Protein AF-A0A4Q6BEZ8-F1 (afdb_monomer)

Secondary structure (DSSP, 8-state):
-----HHHHHHHHHHHHHHHHHHHHHHHHHHHHTSTT-STTS-HHHHHHHHHHHHHHHT-

Radius of gyration: 19.57 Å; Cα contacts (8 Å, |Δi|>4): 15; chains: 1; bounding box: 42×24×53 Å

pLDDT: mean 79.4, std 11.41, range [51.53, 94.5]

Sequence (60 aa):
MLRISPTAASLTAQRYMGLTQRATEKSMKDLASGTRFSSPGSDPAGAAIAEQIEGQVRSQ

Structure (mmCIF, N/CA/C/O backbone):
data_AF-A0A4Q6BEZ8-F1
#
_entry.id   AF-A0A4Q6BEZ8-F1
#
loop_
_atom_site.group_PDB
_atom_site.id
_atom_site.type_symbol
_atom_site.label_atom_id
_atom_site.label_alt_id
_atom_site.label_comp_id
_atom_site.label_asym_id
_atom_site.label_entity_id
_atom_site.label_seq_id
_atom_site.pdbx_PDB_ins_code
_atom_site.Cartn_x
_atom_site.Cartn_y
_atom_site.Cartn_z
_atom_site.occupancy
_atom_site.B_iso_or_equiv
_atom_site.auth_seq_id
_atom_site.auth_comp_id
_atom_site.auth_asym_id
_atom_site.auth_atom_id
_atom_site.pdbx_PDB_model_num
ATOM 1 N N . MET A 1 1 ? 21.189 -17.597 -29.019 1.00 51.53 1 MET A N 1
ATOM 2 C CA . MET A 1 1 ? 21.391 -16.634 -27.914 1.00 51.53 1 MET A CA 1
ATOM 3 C C . MET A 1 1 ? 20.288 -15.590 -28.017 1.00 51.53 1 MET A C 1
ATOM 5 O O . MET A 1 1 ? 20.222 -14.903 -29.029 1.00 51.53 1 MET A O 1
ATOM 9 N N . LEU A 1 2 ? 19.349 -15.558 -27.068 1.00 59.62 2 LEU A N 1
ATOM 10 C CA . LEU A 1 2 ? 18.203 -14.648 -27.121 1.00 59.62 2 LEU A CA 1
ATOM 11 C C . LEU A 1 2 ? 18.710 -13.212 -26.900 1.00 59.62 2 LEU A C 1
ATOM 13 O O . LEU A 1 2 ? 19.064 -12.844 -25.783 1.00 59.62 2 LEU A O 1
ATOM 17 N N . ARG A 1 3 ? 18.806 -12.416 -27.971 1.00 55.66 3 ARG A N 1
ATOM 18 C CA . ARG A 1 3 ? 19.211 -11.003 -27.914 1.00 55.66 3 ARG A CA 1
ATOM 19 C C . ARG A 1 3 ? 18.011 -10.173 -27.450 1.00 55.66 3 ARG A C 1
ATOM 21 O O . ARG A 1 3 ? 17.430 -9.424 -28.227 1.00 55.66 3 ARG A O 1
ATOM 28 N N . ILE A 1 4 ? 17.609 -10.341 -26.192 1.00 60.53 4 ILE A N 1
ATOM 29 C CA . ILE A 1 4 ? 16.750 -9.351 -25.539 1.00 60.53 4 ILE A CA 1
ATOM 30 C C . ILE A 1 4 ? 17.591 -8.078 -25.467 1.00 60.53 4 ILE A C 1
ATOM 32 O O . ILE A 1 4 ? 18.692 -8.083 -24.916 1.00 60.53 4 ILE A O 1
ATOM 36 N N . SER A 1 5 ? 17.124 -7.008 -26.101 1.00 64.81 5 SER A N 1
ATOM 37 C CA . SER A 1 5 ? 17.801 -5.718 -26.073 1.00 64.81 5 SER A CA 1
ATOM 38 C C . SER A 1 5 ? 17.978 -5.276 -24.610 1.00 64.81 5 SER A C 1
ATOM 40 O O . SER A 1 5 ? 16.998 -5.262 -23.861 1.00 64.81 5 SER A O 1
ATOM 42 N N . PRO A 1 6 ? 19.193 -4.912 -24.161 1.00 66.62 6 PRO A N 1
ATOM 43 C CA . PRO A 1 6 ? 19.440 -4.514 -22.769 1.00 66.62 6 PRO A CA 1
ATOM 44 C C . PRO A 1 6 ? 18.557 -3.330 -22.333 1.00 66.62 6 PRO A C 1
ATOM 46 O O . PRO A 1 6 ? 18.166 -3.229 -21.172 1.00 66.62 6 PRO A O 1
ATOM 49 N N . THR A 1 7 ? 18.141 -2.491 -23.284 1.00 73.50 7 THR A N 1
ATOM 50 C CA . THR A 1 7 ? 17.143 -1.429 -23.108 1.00 73.50 7 THR A CA 1
ATOM 51 C C . THR A 1 7 ? 15.738 -1.943 -22.787 1.00 73.50 7 THR A C 1
ATOM 53 O O . THR A 1 7 ? 15.055 -1.334 -21.970 1.00 73.50 7 THR A O 1
ATOM 56 N N . ALA A 1 8 ? 15.297 -3.068 -23.357 1.00 77.56 8 ALA A N 1
ATOM 57 C CA . ALA A 1 8 ? 13.994 -3.659 -23.041 1.00 77.56 8 ALA A CA 1
ATOM 58 C C . ALA A 1 8 ? 13.971 -4.271 -21.629 1.00 77.56 8 ALA A C 1
ATOM 60 O O . ALA A 1 8 ? 12.986 -4.113 -20.902 1.00 77.56 8 ALA A O 1
ATOM 61 N N . ALA A 1 9 ? 15.073 -4.902 -21.210 1.00 82.44 9 AL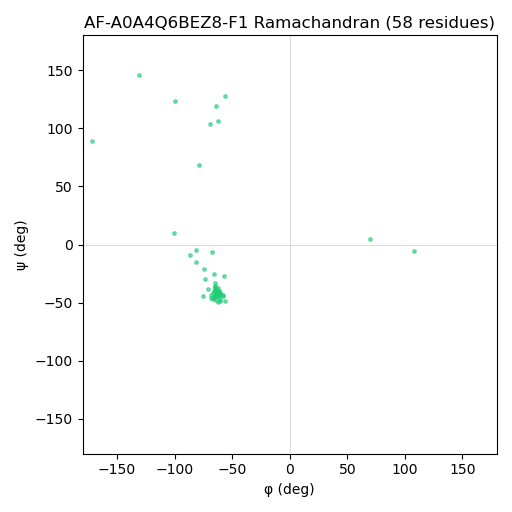A A N 1
ATOM 62 C CA . ALA A 1 9 ? 15.243 -5.388 -19.841 1.00 82.44 9 ALA A CA 1
ATOM 63 C C . ALA A 1 9 ? 15.291 -4.225 -18.833 1.00 82.44 9 ALA A C 1
ATOM 65 O O . ALA A 1 9 ? 14.590 -4.260 -17.824 1.00 82.44 9 ALA A O 1
ATOM 66 N N . SER A 1 10 ? 16.036 -3.156 -19.142 1.00 84.25 10 SER A N 1
ATOM 67 C CA . SER A 1 10 ? 16.115 -1.949 -18.308 1.00 84.25 10 SER A CA 1
ATOM 68 C C . SER A 1 10 ? 14.766 -1.230 -18.181 1.00 84.25 10 SER A C 1
ATOM 70 O O . SER A 1 10 ? 14.348 -0.907 -17.073 1.00 84.25 10 SER A O 1
ATOM 72 N N . LEU A 1 11 ? 14.024 -1.058 -19.280 1.00 88.50 11 LEU A N 1
ATOM 73 C CA . LEU A 1 11 ? 12.698 -0.428 -19.259 1.00 88.50 11 LEU A CA 1
ATOM 74 C C . LEU A 1 11 ? 11.677 -1.250 -18.460 1.00 88.50 11 LEU A C 1
ATOM 76 O O . LEU A 1 11 ? 10.791 -0.708 -17.798 1.00 88.50 11 LEU A O 1
ATOM 80 N N . THR A 1 12 ? 11.785 -2.574 -18.526 1.00 88.19 12 THR A N 1
ATOM 81 C CA . THR A 1 12 ? 10.957 -3.481 -17.729 1.00 88.19 12 THR A CA 1
ATOM 82 C C . THR A 1 12 ? 11.321 -3.377 -16.250 1.00 88.19 12 THR A C 1
ATOM 84 O O . THR A 1 12 ? 10.433 -3.187 -15.422 1.00 88.19 12 THR A O 1
ATOM 87 N N . ALA A 1 13 ? 12.614 -3.390 -15.918 1.00 87.12 13 ALA A N 1
ATOM 88 C CA . ALA A 1 13 ? 13.097 -3.192 -14.555 1.00 87.12 13 ALA A CA 1
ATOM 89 C C . ALA A 1 13 ? 12.642 -1.845 -13.971 1.00 87.12 13 ALA A C 1
ATOM 91 O O . ALA A 1 13 ? 12.147 -1.815 -12.851 1.00 87.12 13 ALA A O 1
ATOM 92 N N . GLN A 1 14 ? 12.709 -0.753 -14.738 1.00 92.50 14 GLN A N 1
ATOM 93 C CA . GLN A 1 14 ? 12.216 0.563 -14.317 1.00 92.50 14 GLN A CA 1
ATOM 94 C C . GLN A 1 14 ? 10.708 0.562 -14.040 1.00 92.50 14 GLN A C 1
ATOM 96 O O . GLN A 1 14 ? 10.265 1.138 -13.048 1.00 92.50 14 GLN A O 1
ATOM 101 N N . ARG A 1 15 ? 9.908 -0.116 -14.877 1.00 92.25 15 ARG A N 1
ATOM 102 C CA . ARG A 1 15 ? 8.464 -0.268 -14.641 1.00 92.25 15 ARG A CA 1
ATOM 103 C C . ARG A 1 15 ? 8.178 -1.024 -13.349 1.00 92.25 15 ARG A C 1
ATOM 105 O O . ARG A 1 15 ? 7.397 -0.539 -12.535 1.00 92.25 15 ARG A O 1
ATOM 112 N N . TYR A 1 16 ? 8.827 -2.168 -13.141 1.00 93.12 16 TYR A N 1
ATOM 113 C CA . TYR A 1 16 ? 8.674 -2.928 -11.900 1.00 93.12 16 TYR A CA 1
ATOM 114 C C . TYR A 1 16 ? 9.155 -2.132 -10.687 1.00 93.12 16 TYR A C 1
ATOM 116 O O . TYR A 1 16 ? 8.442 -2.077 -9.692 1.00 93.12 16 TYR A O 1
ATOM 124 N N . MET A 1 17 ? 10.284 -1.430 -10.789 1.00 94.31 17 MET A N 1
ATOM 125 C CA . MET A 1 17 ? 10.797 -0.574 -9.719 1.00 94.31 17 MET A CA 1
ATOM 126 C C . MET A 1 17 ? 9.810 0.546 -9.368 1.00 94.31 17 MET A C 1
ATOM 128 O O . MET A 1 17 ? 9.559 0.782 -8.192 1.00 94.31 17 MET A O 1
ATOM 132 N N . GLY A 1 18 ? 9.180 1.182 -10.361 1.00 94.50 18 GLY A N 1
ATOM 133 C CA . GLY A 1 18 ? 8.141 2.190 -10.132 1.00 94.50 18 GLY A CA 1
ATOM 134 C C . GLY A 1 18 ? 6.878 1.628 -9.470 1.00 94.50 18 GLY A C 1
ATOM 135 O O . GLY A 1 18 ? 6.292 2.279 -8.606 1.00 94.50 18 GLY A O 1
ATOM 136 N N . LEU A 1 19 ? 6.466 0.407 -9.827 1.00 94.38 19 LEU A N 1
ATOM 137 C CA . LEU A 1 19 ? 5.351 -0.279 -9.164 1.00 94.38 19 LEU A CA 1
ATOM 138 C C . LEU A 1 19 ? 5.693 -0.628 -7.711 1.00 94.38 19 LEU A C 1
ATOM 140 O O . LEU A 1 19 ? 4.901 -0.349 -6.811 1.00 94.38 19 LEU A O 1
ATOM 144 N N . THR A 1 20 ? 6.880 -1.188 -7.474 1.00 93.69 20 THR A N 1
ATOM 145 C CA . THR A 1 20 ? 7.368 -1.519 -6.132 1.00 93.69 20 THR A CA 1
ATOM 146 C C . THR A 1 20 ? 7.494 -0.270 -5.267 1.00 93.69 20 THR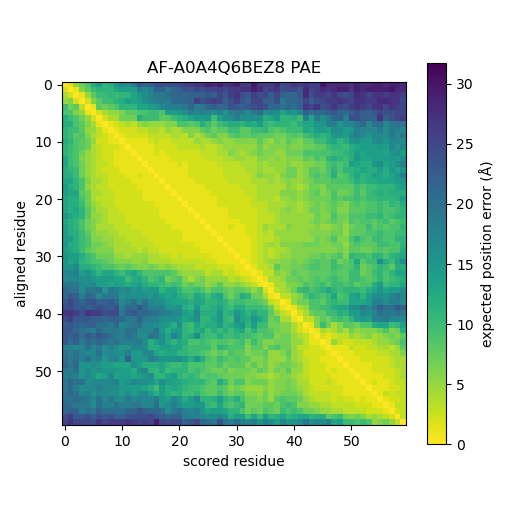 A C 1
ATOM 148 O O . THR A 1 20 ? 7.037 -0.287 -4.131 1.00 93.69 20 THR A O 1
ATOM 151 N N . GLN A 1 21 ? 8.026 0.832 -5.801 1.00 94.38 21 GLN A N 1
ATOM 152 C CA . GLN A 1 21 ? 8.148 2.103 -5.083 1.00 94.38 21 GLN A CA 1
ATOM 153 C C . GLN A 1 21 ? 6.782 2.588 -4.572 1.00 94.38 21 GLN A C 1
ATOM 155 O O . GLN A 1 21 ? 6.634 2.856 -3.382 1.00 94.38 21 GLN A O 1
ATOM 160 N N . ARG A 1 22 ? 5.760 2.593 -5.439 1.00 90.81 22 ARG A N 1
ATOM 161 C CA . ARG A 1 22 ? 4.383 2.977 -5.076 1.00 90.81 22 ARG A CA 1
ATOM 162 C C . ARG A 1 22 ? 3.763 2.043 -4.034 1.00 90.81 22 ARG A C 1
ATOM 164 O O . ARG A 1 22 ? 3.076 2.499 -3.123 1.00 90.81 22 ARG A O 1
ATOM 171 N N . ALA A 1 23 ? 3.987 0.734 -4.158 1.00 88.88 23 ALA A N 1
ATOM 172 C CA . ALA A 1 23 ? 3.485 -0.247 -3.196 1.0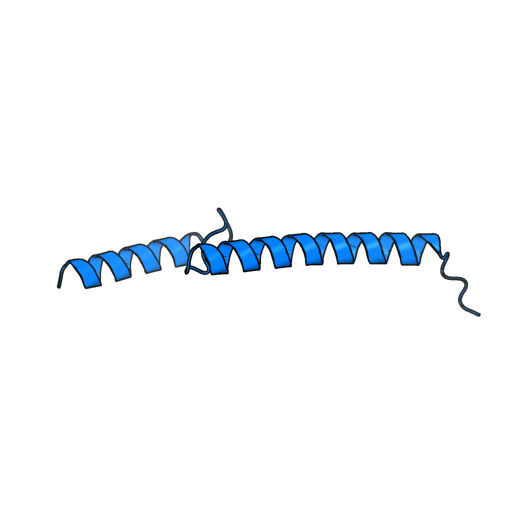0 88.88 23 ALA A CA 1
ATOM 173 C C . ALA A 1 23 ? 4.142 -0.080 -1.813 1.00 88.88 23 ALA A C 1
ATOM 175 O O . ALA A 1 23 ? 3.461 -0.156 -0.785 1.00 88.88 23 ALA A O 1
ATOM 176 N N . THR A 1 24 ? 5.445 0.201 -1.783 1.00 90.56 24 THR A N 1
ATOM 177 C CA . THR A 1 24 ? 6.194 0.489 -0.556 1.00 90.56 24 THR A CA 1
ATOM 178 C C . THR A 1 24 ? 5.718 1.789 0.083 1.00 90.56 24 THR A C 1
ATOM 180 O O . THR A 1 24 ? 5.440 1.803 1.277 1.00 90.56 24 THR A O 1
ATOM 183 N N . GLU A 1 25 ? 5.537 2.860 -0.693 1.00 90.31 25 GLU A N 1
ATOM 184 C CA . GLU A 1 25 ? 4.987 4.133 -0.203 1.00 90.31 25 GLU A CA 1
ATOM 185 C C . GLU A 1 25 ? 3.598 3.955 0.418 1.00 90.31 25 GLU A C 1
ATOM 187 O O . GLU A 1 25 ? 3.343 4.455 1.514 1.00 90.31 25 GLU A O 1
ATOM 192 N N . LYS A 1 26 ? 2.714 3.184 -0.232 1.00 85.75 26 LYS A N 1
ATOM 193 C CA . LYS A 1 26 ? 1.404 2.848 0.339 1.00 85.75 26 LYS A CA 1
ATOM 194 C C . LYS A 1 26 ? 1.543 2.079 1.651 1.00 85.75 26 LYS A C 1
ATOM 196 O O . LYS A 1 26 ? 0.884 2.432 2.622 1.00 85.75 26 LYS A O 1
ATOM 201 N N . SER A 1 27 ? 2.403 1.063 1.690 1.00 86.12 27 SER A N 1
ATOM 202 C CA . SER A 1 27 ? 2.619 0.251 2.895 1.00 86.12 27 SER A CA 1
ATOM 203 C C . SER A 1 27 ? 3.149 1.095 4.055 1.00 86.12 27 SER A C 1
ATOM 205 O O . SER A 1 27 ? 2.684 0.954 5.182 1.00 86.12 27 SER A O 1
ATOM 207 N N . MET A 1 28 ? 4.067 2.022 3.772 1.00 89.06 28 MET A N 1
ATOM 208 C CA . MET A 1 28 ? 4.583 2.981 4.750 1.00 89.06 28 MET A CA 1
ATOM 209 C C . MET A 1 28 ? 3.489 3.926 5.254 1.00 89.06 28 MET A C 1
ATOM 211 O O . MET A 1 28 ? 3.424 4.202 6.449 1.00 89.06 28 MET A O 1
ATOM 215 N N . LYS A 1 29 ? 2.604 4.395 4.367 1.00 84.62 29 LYS A N 1
ATOM 216 C CA . LYS A 1 29 ? 1.469 5.248 4.738 1.00 84.62 29 LYS A CA 1
ATOM 217 C C . LYS A 1 29 ? 0.454 4.505 5.611 1.00 84.62 29 LYS A C 1
ATOM 219 O O . LYS A 1 29 ? 0.026 5.032 6.634 1.00 84.62 29 LYS A O 1
ATOM 224 N N . ASP A 1 30 ? 0.107 3.278 5.231 1.00 82.75 30 ASP A N 1
ATOM 225 C CA . ASP A 1 30 ? -0.806 2.426 5.992 1.00 82.75 30 ASP A CA 1
ATOM 226 C C . ASP A 1 30 ? -0.221 2.138 7.389 1.00 82.75 30 ASP A C 1
ATOM 228 O O . ASP A 1 30 ? -0.911 2.327 8.391 1.00 82.75 30 ASP A O 1
ATOM 232 N N . LEU A 1 31 ? 1.078 1.811 7.473 1.00 84.56 31 LEU A N 1
ATOM 233 C CA . LEU A 1 31 ? 1.794 1.610 8.739 1.00 84.56 31 LEU A CA 1
ATOM 234 C C . LEU A 1 31 ? 1.795 2.869 9.618 1.00 84.56 31 LEU A C 1
ATOM 236 O O . LEU A 1 31 ? 1.466 2.785 10.797 1.00 84.56 31 LEU A O 1
ATOM 240 N N . ALA A 1 32 ? 2.128 4.031 9.051 1.00 84.94 32 ALA A N 1
ATOM 241 C CA . ALA A 1 32 ? 2.154 5.297 9.784 1.00 84.94 32 ALA A CA 1
ATOM 242 C C . ALA A 1 32 ? 0.761 5.723 10.275 1.00 84.94 32 ALA A C 1
ATOM 244 O O . ALA A 1 32 ? 0.641 6.333 11.333 1.00 84.94 32 ALA A O 1
ATOM 245 N N . SER A 1 33 ? -0.291 5.396 9.520 1.00 81.12 33 SER A N 1
ATOM 246 C CA . SER A 1 33 ? -1.675 5.704 9.895 1.00 81.12 33 SER A CA 1
ATOM 247 C C . SER A 1 33 ? -2.285 4.709 10.888 1.00 81.12 33 SER A C 1
ATOM 249 O O . SER A 1 33 ? -3.346 4.983 11.440 1.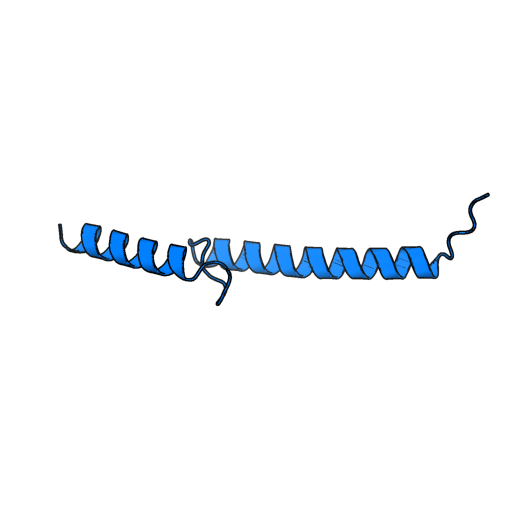00 81.12 33 SER A O 1
ATOM 251 N N . GLY A 1 34 ? -1.670 3.535 11.073 1.00 80.38 34 GLY A N 1
ATOM 252 C CA . GLY A 1 34 ? -2.239 2.437 11.857 1.00 80.38 34 GLY A CA 1
ATOM 253 C C . GLY A 1 34 ? -3.452 1.754 11.209 1.00 80.38 34 GLY A C 1
ATOM 254 O O . GLY A 1 34 ? -4.046 0.866 11.816 1.00 80.38 34 GLY A O 1
ATOM 255 N N . THR A 1 35 ? -3.823 2.124 9.978 1.00 76.25 35 THR A N 1
ATOM 256 C CA . THR A 1 35 ? -4.977 1.566 9.260 1.00 76.25 35 THR A CA 1
ATOM 257 C C . THR A 1 35 ? -4.589 1.144 7.845 1.00 76.25 35 THR A C 1
ATOM 259 O O . THR A 1 35 ? -3.768 1.769 7.179 1.00 76.25 35 THR A O 1
ATOM 262 N N . ARG A 1 36 ? -5.204 0.071 7.337 1.00 72.69 36 ARG A N 1
ATOM 263 C 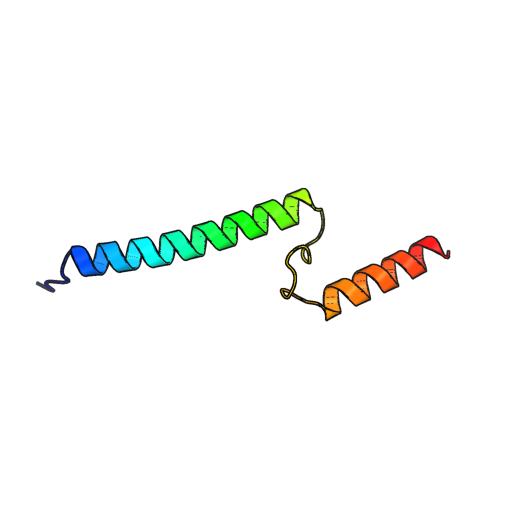CA . ARG A 1 36 ? -4.944 -0.431 5.969 1.00 72.69 36 ARG A CA 1
ATOM 264 C C . ARG A 1 36 ? -5.712 0.340 4.886 1.00 72.69 36 ARG A C 1
ATOM 266 O O . ARG A 1 36 ? -5.539 0.087 3.694 1.00 72.69 36 ARG A O 1
ATOM 273 N N . PHE A 1 37 ? -6.563 1.276 5.303 1.00 68.12 37 PHE A N 1
ATOM 274 C CA . PHE A 1 37 ? -7.516 1.996 4.459 1.00 68.12 37 PHE A CA 1
ATOM 275 C C . PHE A 1 37 ? -7.030 3.400 4.072 1.00 68.12 37 PHE A C 1
ATOM 277 O O . PHE A 1 37 ? -7.788 4.182 3.509 1.00 68.12 37 PHE A O 1
ATOM 284 N N . SER A 1 38 ? -5.763 3.739 4.342 1.00 67.00 38 SER A N 1
ATOM 285 C CA . SER A 1 38 ? -5.260 5.121 4.277 1.00 67.00 38 SER A CA 1
ATOM 286 C C . SER A 1 38 ? -5.199 5.734 2.865 1.00 67.00 38 SER A C 1
ATOM 288 O O . SER A 1 38 ? -4.865 6.916 2.703 1.00 67.00 38 SER A O 1
ATOM 290 N N . SER A 1 39 ? -5.477 4.957 1.813 1.00 67.69 39 SER A N 1
ATOM 291 C CA . SER A 1 39 ? -5.453 5.435 0.430 1.00 67.69 39 SER A CA 1
ATOM 292 C C . SER A 1 39 ? -6.877 5.742 -0.061 1.00 67.69 39 SER A C 1
ATOM 294 O O . SER A 1 39 ? -7.725 4.846 -0.035 1.00 67.69 39 SER A O 1
ATOM 296 N N . PRO A 1 40 ? -7.164 6.978 -0.522 1.00 52.12 40 PRO A N 1
ATOM 297 C CA . PRO A 1 40 ? -8.477 7.334 -1.050 1.00 52.12 40 PRO A CA 1
ATOM 298 C C . PRO A 1 40 ? -8.767 6.485 -2.296 1.00 52.12 40 PRO A C 1
ATOM 300 O O . PRO A 1 40 ? -8.148 6.665 -3.341 1.00 52.12 40 PRO A O 1
ATOM 303 N N . GLY A 1 41 ? -9.666 5.509 -2.149 1.00 64.06 41 GLY A N 1
ATOM 304 C CA . GLY A 1 41 ? -10.058 4.566 -3.200 1.00 64.06 41 GLY A CA 1
ATOM 305 C C . GLY A 1 41 ? -9.552 3.129 -3.033 1.00 64.06 41 GLY A C 1
ATOM 306 O O . GLY A 1 41 ? -9.964 2.282 -3.819 1.00 64.06 41 GLY A O 1
ATOM 307 N N . SER A 1 42 ? -8.708 2.813 -2.036 1.00 66.00 42 SER A N 1
ATOM 308 C CA . SER A 1 42 ? -8.249 1.422 -1.857 1.00 66.00 42 SER A CA 1
ATOM 309 C C . SER A 1 42 ? -9.319 0.489 -1.291 1.00 66.00 42 SER A C 1
ATOM 311 O O . SER A 1 42 ? -9.275 -0.692 -1.610 1.00 66.00 42 SER A O 1
ATOM 313 N N . ASP A 1 43 ? -10.252 1.006 -0.483 1.00 67.81 43 ASP A N 1
ATOM 314 C CA . ASP A 1 43 ? -11.468 0.302 -0.048 1.00 67.81 43 ASP A CA 1
ATOM 315 C C . ASP A 1 43 ? -12.414 1.273 0.703 1.00 67.81 43 ASP A C 1
ATOM 317 O O . ASP A 1 43 ? -12.293 1.440 1.920 1.00 67.81 43 ASP A O 1
ATOM 321 N N . PRO A 1 44 ? -13.331 1.969 0.005 1.00 67.69 44 PRO A N 1
ATOM 322 C CA . PRO A 1 44 ? -14.284 2.867 0.659 1.00 67.69 44 PRO A CA 1
ATOM 323 C C . PRO A 1 44 ? -15.285 2.122 1.560 1.00 67.69 44 PRO A C 1
ATOM 325 O O . PRO A 1 44 ? -15.775 2.705 2.524 1.00 67.69 44 PRO A O 1
ATOM 328 N N . ALA A 1 45 ? -15.562 0.840 1.291 1.00 76.31 45 ALA A N 1
ATOM 329 C CA . ALA A 1 45 ? -16.464 0.036 2.113 1.00 76.31 45 ALA A CA 1
ATOM 330 C C . ALA A 1 45 ? -15.787 -0.388 3.426 1.00 76.31 45 ALA A C 1
ATOM 332 O O . ALA A 1 45 ? -16.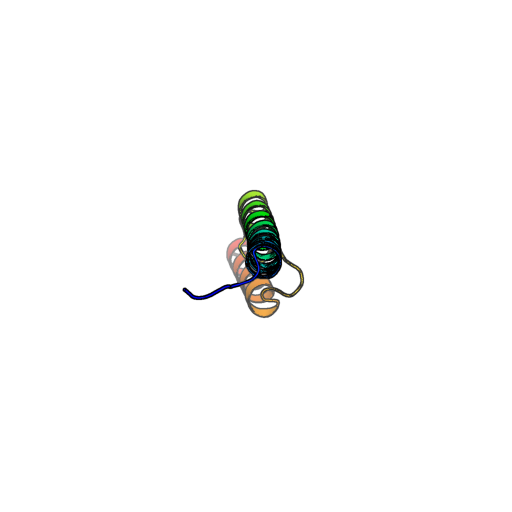371 -0.242 4.498 1.00 76.31 45 ALA A O 1
ATOM 333 N N . GLY A 1 46 ? -14.534 -0.843 3.358 1.00 72.56 46 GLY A N 1
ATOM 334 C CA . GLY A 1 46 ? -13.733 -1.203 4.528 1.00 72.56 46 GLY A CA 1
ATOM 335 C C . GLY A 1 46 ? -13.482 -0.025 5.468 1.00 72.56 46 GLY A C 1
ATOM 336 O O . GLY A 1 46 ? -13.559 -0.193 6.684 1.00 72.56 46 GLY A O 1
ATOM 337 N N . ALA A 1 47 ? -13.276 1.179 4.922 1.00 77.12 47 ALA A N 1
ATOM 338 C CA . ALA A 1 47 ? -13.176 2.400 5.722 1.00 77.12 47 ALA A CA 1
ATOM 339 C C . ALA A 1 47 ? -14.487 2.719 6.468 1.00 77.12 47 ALA A C 1
ATOM 341 O O . ALA A 1 47 ? -14.458 2.950 7.674 1.00 77.12 47 ALA A O 1
ATOM 342 N N . ALA A 1 48 ? -15.635 2.666 5.781 1.00 78.94 48 ALA A N 1
ATOM 343 C CA . ALA A 1 48 ? -16.941 2.945 6.386 1.00 78.94 48 ALA A CA 1
ATOM 344 C C . ALA A 1 48 ? -17.327 1.921 7.469 1.00 78.94 48 ALA A C 1
ATOM 346 O O . ALA A 1 48 ? -17.863 2.289 8.512 1.00 78.94 48 ALA A O 1
ATOM 347 N N . ILE A 1 49 ? -17.019 0.636 7.257 1.00 78.88 49 ILE A N 1
ATOM 348 C CA . ILE A 1 49 ? -17.244 -0.416 8.260 1.00 78.88 49 ILE A CA 1
ATOM 349 C C . ILE A 1 49 ? -16.337 -0.201 9.476 1.00 78.88 49 ILE A C 1
ATOM 351 O O . ILE A 1 49 ? -16.796 -0.344 10.607 1.00 78.88 49 ILE A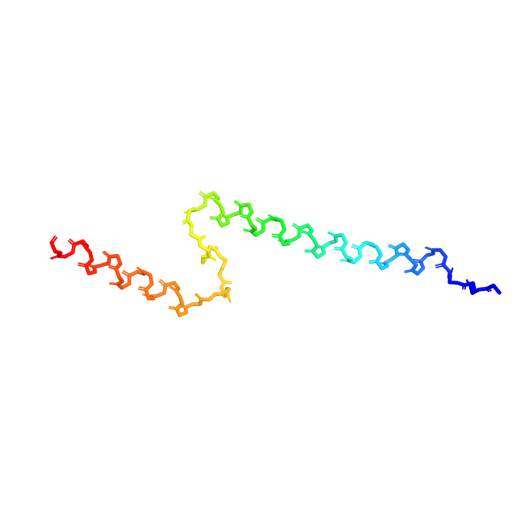 O 1
ATOM 355 N N . ALA A 1 50 ? -15.067 0.160 9.268 1.00 80.62 50 ALA A N 1
ATOM 356 C CA . ALA A 1 50 ? -14.146 0.446 10.365 1.00 80.62 50 ALA A CA 1
ATOM 357 C C . ALA A 1 50 ? 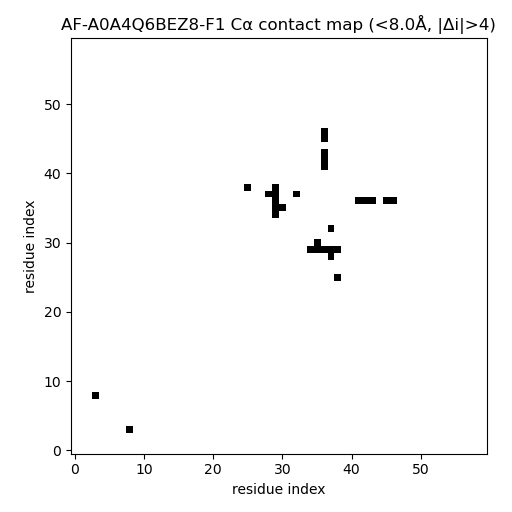-14.634 1.625 11.224 1.00 80.62 50 ALA A C 1
ATOM 359 O O . ALA A 1 50 ? -14.647 1.511 12.448 1.00 80.62 50 ALA A O 1
ATOM 360 N N . GLU A 1 51 ? -15.112 2.703 10.597 1.00 81.62 51 GLU A N 1
ATOM 361 C CA . GLU A 1 51 ? -15.709 3.851 11.292 1.00 81.62 51 GLU A CA 1
ATOM 362 C C . GLU A 1 51 ? -17.003 3.466 12.031 1.00 81.62 51 GLU A C 1
ATOM 364 O O . GLU A 1 51 ? -17.193 3.834 13.190 1.00 81.62 51 GLU A O 1
ATOM 369 N N . GLN A 1 52 ? -17.867 2.652 11.413 1.00 86.19 52 GLN A N 1
ATOM 370 C CA . GLN A 1 52 ? -19.082 2.139 12.050 1.00 86.19 52 GLN A CA 1
ATOM 371 C C . GLN A 1 52 ? -18.771 1.270 13.284 1.00 86.19 52 GLN A C 1
ATOM 373 O O . GLN A 1 52 ? -19.475 1.362 14.292 1.00 86.19 52 GLN A O 1
ATOM 378 N N . ILE A 1 53 ? -17.741 0.420 13.221 1.00 84.75 53 ILE A N 1
ATOM 379 C CA . ILE A 1 53 ? -17.298 -0.412 14.351 1.00 84.75 53 ILE A CA 1
ATOM 380 C C . ILE A 1 53 ? -16.691 0.464 15.449 1.00 84.75 53 ILE A C 1
ATOM 382 O O . ILE A 1 53 ? -17.017 0.276 16.619 1.00 84.75 53 ILE A O 1
ATOM 386 N N . GLU A 1 54 ? -15.856 1.445 15.099 1.00 84.69 54 GLU A N 1
ATOM 387 C CA . GLU A 1 54 ? -15.289 2.379 16.076 1.00 84.69 54 GLU A CA 1
ATOM 388 C C . GLU A 1 54 ? -16.393 3.185 16.780 1.00 84.69 54 GLU A C 1
ATOM 390 O O . GLU A 1 54 ? -16.365 3.346 18.001 1.00 84.69 54 GLU A O 1
ATOM 395 N N . GLY A 1 55 ? -17.419 3.613 16.038 1.00 89.25 55 GLY A N 1
ATOM 396 C CA . GLY A 1 55 ? -18.609 4.262 16.584 1.00 89.25 55 GLY A CA 1
ATOM 397 C C . GLY A 1 55 ? -19.384 3.373 17.560 1.00 89.25 55 GLY A C 1
ATOM 398 O O . GLY A 1 55 ? -19.775 3.842 18.627 1.00 89.25 55 GLY A O 1
ATOM 399 N N . GLN A 1 56 ? -19.556 2.085 17.249 1.00 86.38 56 GLN A N 1
ATOM 400 C CA . GLN A 1 56 ? -20.178 1.119 18.166 1.00 86.38 56 GLN A CA 1
ATOM 401 C C . GLN A 1 56 ? -19.347 0.907 19.436 1.00 86.38 56 GLN A C 1
ATOM 403 O O . GLN A 1 56 ? -19.907 0.920 20.526 1.00 86.38 56 GLN A O 1
ATOM 408 N N . VAL A 1 57 ? -18.023 0.762 19.315 1.00 83.94 57 VAL A N 1
ATOM 409 C CA . VAL A 1 57 ? -17.118 0.591 20.467 1.00 83.94 57 VAL A CA 1
ATOM 410 C C . VAL A 1 57 ? -17.119 1.823 21.374 1.00 83.94 57 VAL A C 1
ATOM 412 O O . VAL A 1 57 ? -17.094 1.675 22.588 1.00 83.94 57 VAL A O 1
ATOM 415 N N . ARG A 1 58 ? -17.175 3.035 20.811 1.00 86.81 58 ARG A N 1
ATOM 416 C CA . ARG A 1 58 ? -17.238 4.291 21.582 1.00 86.81 58 ARG A CA 1
ATOM 417 C C . ARG A 1 58 ? -18.604 4.558 22.222 1.00 86.81 58 ARG A C 1
ATOM 419 O O . ARG A 1 58 ? -18.684 5.384 23.125 1.00 86.81 58 ARG A O 1
ATOM 426 N N . SER A 1 59 ? -19.665 3.931 21.712 1.00 77.81 59 SER A N 1
ATOM 427 C CA . SER A 1 59 ? -21.037 4.094 22.222 1.00 77.81 59 SER A CA 1
ATOM 428 C C . SER A 1 59 ? -21.368 3.145 23.381 1.00 77.81 59 SER A C 1
ATOM 430 O O . SER A 1 59 ? -22.439 3.281 23.970 1.00 77.81 59 SER A O 1
ATOM 432 N N . GLN A 1 60 ? -20.484 2.183 23.665 1.00 59.62 60 GLN A N 1
ATOM 433 C CA . GLN A 1 60 ? -20.592 1.196 24.744 1.00 59.62 60 GLN A CA 1
ATOM 434 C C . GLN A 1 60 ? -19.875 1.652 26.016 1.00 59.62 60 GLN A C 1
ATOM 436 O O . GLN A 1 60 ? -18.877 2.400 25.906 1.00 59.62 60 GLN A O 1
#

Mean predicted aligned error: 9.83 Å

Foldseek 3Di:
DPCPPVVNVVVVVVVVVVVVVVVVVLVVQCVVVVHNCRDVPPDPPVVVVVVVVVVVVVVD

Solvent-accessible surface area (backbone atoms only — not comparable to full-atom values): 3587 Å² total; per-residue (Å²): 129,88,81,70,52,69,64,60,55,49,55,50,50,52,51,52,50,54,52,50,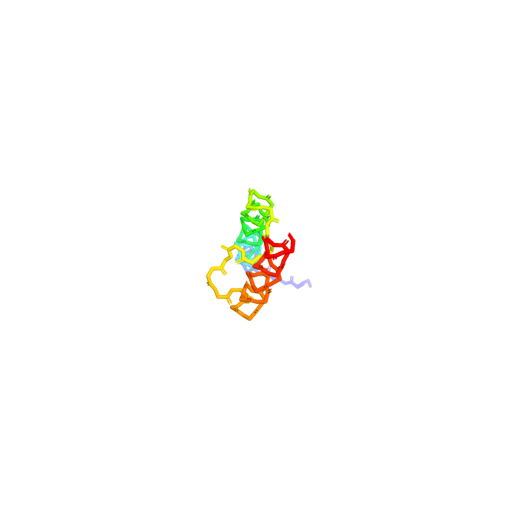51,54,53,50,52,50,52,53,47,18,61,75,68,75,37,91,51,73,47,97,78,77,38,68,64,63,44,53,51,51,52,53,49,51,51,52,61,70,73,102